Protein AF-A0A6P0TFK3-F1 (afdb_monomer_lite)

Sequence (124 aa):
MKTLRFWLKMAGIEALLVLALAAIAPIFINSNLPIIGLLIWLVIMGMVIGSGVYVVLRWRDAILARHLFITAFPDYETLTVVFFLDYSSNRVHKAIAHWQGVHTDPEFLALQMSPLEFLRGVQS

Secondary structure (DSSP, 8-state):
-HHHHHHHHHHHHHHHHHHHHHHHHHHHHTSS-HHHHHHHHHHHHHHHHHHHHHHHHHHHHHHHHHHHHHHH-GGGTT--HHHHTTS-HHHHHHHHHHHHHHTT-HHHHHTT--HHHHHHHTT-

pLDDT: mean 87.89, std 8.76, range [42.12, 95.75]

Radius of gyration: 21.88 Å; chains: 1; bounding box: 50×25×59 Å

Foldseek 3Di:
DVVVVVVVVVVVVLVVLLVVLLVCLVVQCPDPRVVVSVVSVVVSVCSVVVVVVVVVVLLVQLVLLLVLQCVLPVVVVVDDSVVSSVPGSVLSVVLSVVCVVPVPPPVVVVVVADSVNSSVVVVD

Structure (mmCIF, N/CA/C/O backbone):
data_AF-A0A6P0TFK3-F1
#
_entry.id   AF-A0A6P0TFK3-F1
#
loop_
_atom_site.group_PDB
_atom_site.id
_atom_site.type_symbol
_atom_site.label_atom_id
_atom_site.label_alt_id
_atom_site.label_comp_id
_atom_site.label_asym_id
_atom_site.label_entity_id
_atom_site.label_seq_id
_atom_site.pdbx_PDB_ins_code
_atom_site.Cartn_x
_atom_site.Cartn_y
_atom_site.Cartn_z
_atom_site.occupancy
_atom_site.B_iso_or_equiv
_atom_site.auth_seq_id
_atom_site.auth_comp_id
_atom_site.auth_asym_id
_atom_site.auth_atom_id
_atom_site.pdbx_PDB_model_num
ATOM 1 N N . MET A 1 1 ? -13.884 0.537 -2.374 1.00 55.16 1 MET A N 1
ATOM 2 C CA . MET A 1 1 ? -13.769 0.373 -3.851 1.00 55.16 1 MET A CA 1
ATOM 3 C C . MET A 1 1 ? -12.895 1.422 -4.545 1.00 55.16 1 MET A C 1
ATOM 5 O O . MET A 1 1 ? -12.296 1.074 -5.556 1.00 55.16 1 MET A O 1
ATOM 9 N N . LYS A 1 2 ? -12.802 2.678 -4.068 1.00 65.50 2 LYS A N 1
ATOM 10 C CA . LYS A 1 2 ? -11.944 3.710 -4.697 1.00 65.50 2 LYS A CA 1
ATOM 11 C C . LYS A 1 2 ? -10.453 3.327 -4.677 1.00 65.50 2 LYS A C 1
ATOM 13 O O . LYS A 1 2 ? -9.772 3.468 -5.684 1.00 65.50 2 LYS A O 1
ATOM 18 N N . THR A 1 3 ? -10.014 2.722 -3.582 1.00 71.56 3 THR A N 1
ATOM 19 C CA . THR A 1 3 ? -8.645 2.258 -3.328 1.00 71.56 3 THR A CA 1
ATOM 20 C C . THR A 1 3 ? -8.187 1.187 -4.298 1.00 71.56 3 THR A C 1
ATOM 22 O O . THR A 1 3 ? -7.231 1.396 -5.029 1.00 71.56 3 THR A O 1
ATOM 25 N N . LEU A 1 4 ? -8.909 0.068 -4.391 1.00 74.00 4 LEU A N 1
ATOM 26 C CA . LEU A 1 4 ? -8.553 -1.013 -5.313 1.00 74.00 4 LEU A CA 1
ATOM 27 C C . LEU A 1 4 ? -8.432 -0.510 -6.761 1.00 74.00 4 LEU A C 1
ATOM 29 O O . LEU A 1 4 ? -7.506 -0.884 -7.470 1.00 74.00 4 LEU A O 1
ATOM 33 N N . ARG A 1 5 ? -9.323 0.398 -7.185 1.00 81.69 5 ARG A N 1
ATOM 34 C CA . ARG A 1 5 ? -9.240 1.033 -8.510 1.00 81.69 5 ARG A CA 1
ATOM 35 C C . ARG A 1 5 ? -7.999 1.913 -8.663 1.00 81.69 5 ARG A C 1
ATOM 37 O O . ARG A 1 5 ? -7.432 1.936 -9.747 1.00 81.69 5 ARG A O 1
ATOM 44 N N . PHE A 1 6 ? -7.590 2.638 -7.623 1.00 82.25 6 PHE A N 1
ATOM 45 C CA . PHE A 1 6 ? -6.356 3.428 -7.636 1.00 82.25 6 PHE A CA 1
ATOM 46 C C . PHE A 1 6 ? -5.123 2.529 -7.795 1.00 82.25 6 PHE A C 1
ATOM 48 O O . PHE A 1 6 ? -4.322 2.753 -8.697 1.00 82.25 6 PHE A O 1
ATOM 55 N N . TRP A 1 7 ? -5.032 1.459 -7.005 1.00 80.19 7 TRP A N 1
ATOM 56 C CA . TRP A 1 7 ? -3.937 0.489 -7.090 1.00 80.19 7 TRP A CA 1
ATOM 57 C C . TRP A 1 7 ? -3.874 -0.212 -8.450 1.00 80.19 7 TRP A C 1
ATOM 59 O O . TRP A 1 7 ? -2.803 -0.296 -9.042 1.00 80.19 7 TRP A O 1
ATOM 69 N N . LEU A 1 8 ? -5.020 -0.632 -8.997 1.00 84.31 8 LEU A N 1
ATOM 70 C CA . LEU A 1 8 ? -5.087 -1.225 -10.337 1.00 84.31 8 LEU A CA 1
ATOM 71 C C . LEU A 1 8 ? -4.664 -0.241 -11.436 1.00 84.31 8 LEU A C 1
ATOM 73 O O . LEU A 1 8 ? -3.979 -0.636 -12.374 1.00 84.31 8 LEU A O 1
ATOM 77 N N . LYS A 1 9 ? -5.039 1.040 -11.324 1.00 87.62 9 LYS A N 1
ATOM 78 C CA . LYS A 1 9 ? -4.595 2.076 -12.269 1.00 87.62 9 LYS A CA 1
ATOM 79 C C . LYS A 1 9 ? -3.085 2.282 -12.209 1.00 87.62 9 LYS A C 1
ATOM 81 O O . LYS A 1 9 ? -2.456 2.334 -13.258 1.00 87.62 9 LYS A O 1
ATOM 86 N N . MET A 1 10 ? -2.515 2.367 -11.007 1.00 86.25 10 MET A N 1
ATOM 87 C CA . MET A 1 10 ? -1.067 2.509 -10.831 1.00 86.25 10 MET A CA 1
ATOM 88 C C . MET A 1 10 ? -0.312 1.308 -11.406 1.00 86.25 10 MET A C 1
ATOM 90 O O . MET A 1 10 ? 0.611 1.504 -12.190 1.00 86.25 10 MET A O 1
ATOM 94 N N . ALA A 1 11 ? -0.765 0.085 -11.115 1.00 85.81 11 ALA A N 1
ATOM 95 C CA . ALA A 1 11 ? -0.187 -1.131 -11.685 1.00 85.81 11 ALA A CA 1
ATOM 96 C C . ALA A 1 11 ? -0.291 -1.162 -13.222 1.00 85.81 11 ALA A C 1
ATOM 98 O O . ALA A 1 11 ? 0.653 -1.557 -13.900 1.00 85.81 11 ALA A O 1
ATOM 99 N N . GLY A 1 12 ? -1.414 -0.705 -13.788 1.00 90.88 12 GLY A N 1
ATOM 100 C CA . GLY A 1 12 ? -1.590 -0.605 -15.239 1.00 90.88 12 GLY A CA 1
ATOM 101 C C . GLY A 1 12 ? -0.640 0.401 -15.897 1.00 90.88 12 GLY A C 1
ATOM 102 O O . GLY A 1 12 ? -0.070 0.108 -16.946 1.00 90.88 12 GLY A O 1
ATOM 103 N N . ILE A 1 13 ? -0.435 1.565 -15.273 1.00 92.00 13 ILE A N 1
ATOM 104 C CA . ILE A 1 13 ? 0.522 2.580 -15.743 1.00 92.00 13 ILE A CA 1
ATOM 105 C C . ILE A 1 13 ? 1.951 2.034 -15.679 1.00 92.00 13 ILE A C 1
ATOM 107 O O . ILE A 1 13 ? 2.703 2.172 -16.642 1.00 92.00 13 ILE A O 1
ATOM 111 N N . GLU A 1 14 ? 2.314 1.388 -14.572 1.00 90.62 14 GLU A N 1
ATOM 112 C CA . GLU A 1 14 ? 3.631 0.779 -14.398 1.00 90.62 14 GLU A CA 1
ATOM 113 C C . GLU A 1 14 ? 3.894 -0.308 -15.448 1.00 90.62 14 GLU A C 1
ATOM 115 O O . GLU A 1 14 ? 4.936 -0.290 -16.102 1.00 90.62 14 GLU A O 1
ATOM 120 N N . ALA A 1 15 ? 2.926 -1.197 -15.686 1.00 91.75 15 ALA A N 1
ATOM 121 C CA . ALA A 1 15 ? 3.032 -2.231 -16.711 1.00 91.75 15 ALA A CA 1
ATOM 122 C C . ALA A 1 15 ? 3.218 -1.635 -18.115 1.00 91.75 15 ALA A C 1
ATOM 124 O O . ALA A 1 15 ? 4.060 -2.105 -18.878 1.00 91.75 15 ALA A O 1
ATOM 125 N N . LEU A 1 16 ? 2.477 -0.574 -18.450 1.00 95.38 16 LEU A N 1
ATOM 126 C CA . LEU A 1 16 ? 2.606 0.106 -19.740 1.00 95.38 16 LEU A CA 1
ATOM 127 C C . LEU A 1 16 ? 3.991 0.749 -19.907 1.00 95.38 16 LEU A C 1
ATOM 129 O O . LEU A 1 16 ? 4.589 0.631 -20.976 1.00 95.38 16 LEU A O 1
ATOM 133 N N . LEU A 1 17 ? 4.526 1.374 -18.854 1.00 93.62 17 LEU A N 1
ATOM 134 C CA . LEU A 1 17 ? 5.879 1.938 -18.854 1.00 93.62 17 LEU A CA 1
ATOM 135 C C . LEU A 1 17 ? 6.948 0.856 -19.031 1.00 93.62 17 LEU A C 1
ATOM 137 O O . LEU A 1 17 ? 7.841 1.015 -19.861 1.00 93.62 17 LEU A O 1
ATOM 141 N N . VAL A 1 18 ? 6.837 -0.256 -18.301 1.00 93.94 18 VAL A N 1
ATOM 142 C CA . VAL A 1 18 ? 7.761 -1.393 -18.423 1.00 93.94 18 VAL A CA 1
ATOM 143 C C . VAL A 1 18 ? 7.742 -1.960 -19.843 1.00 93.94 18 VAL A C 1
ATOM 145 O O . VAL A 1 18 ? 8.804 -2.179 -20.420 1.00 93.94 18 VAL A O 1
ATOM 148 N N . LEU A 1 19 ? 6.559 -2.143 -20.437 1.00 94.31 19 LEU A N 1
ATOM 149 C CA . LEU A 1 19 ? 6.425 -2.633 -21.812 1.00 94.31 19 LEU A CA 1
ATOM 150 C C . LEU A 1 19 ? 7.029 -1.662 -22.834 1.00 94.31 19 LEU A C 1
ATOM 152 O O . LEU A 1 19 ? 7.741 -2.096 -23.738 1.00 94.31 19 LEU A O 1
ATOM 156 N N . ALA A 1 20 ? 6.790 -0.357 -22.682 1.00 93.69 20 ALA A N 1
ATOM 157 C CA . ALA A 1 20 ? 7.354 0.658 -23.569 1.00 93.69 20 ALA A CA 1
ATOM 158 C C . ALA A 1 20 ? 8.890 0.688 -23.497 1.00 93.69 20 ALA A C 1
ATOM 160 O O . ALA A 1 20 ? 9.563 0.698 -24.527 1.00 93.69 20 ALA A O 1
ATOM 161 N N . LEU A 1 21 ? 9.454 0.642 -22.287 1.00 92.19 21 LEU A N 1
ATOM 162 C CA . LEU A 1 21 ? 10.901 0.589 -22.079 1.00 92.19 21 LEU A CA 1
ATOM 163 C C . LEU A 1 21 ? 11.507 -0.702 -22.644 1.00 92.19 21 LEU A C 1
ATOM 165 O O . LEU A 1 21 ? 12.516 -0.650 -23.347 1.00 92.19 21 LEU A O 1
ATOM 169 N N . ALA A 1 22 ? 10.866 -1.847 -22.398 1.00 92.88 22 ALA A N 1
ATOM 170 C CA . ALA A 1 22 ? 11.311 -3.141 -22.907 1.00 92.88 22 ALA A CA 1
ATOM 171 C C . ALA A 1 22 ? 11.277 -3.211 -24.442 1.00 92.88 22 ALA A C 1
ATOM 173 O O . ALA A 1 22 ? 12.131 -3.864 -25.035 1.00 92.88 22 ALA A O 1
ATOM 174 N N . ALA A 1 23 ? 10.338 -2.518 -25.095 1.00 93.94 23 ALA A N 1
ATOM 175 C CA . ALA A 1 23 ? 10.262 -2.454 -26.553 1.00 93.94 23 ALA A CA 1
ATOM 176 C C . ALA A 1 23 ? 11.417 -1.650 -27.177 1.00 93.94 23 ALA A C 1
ATOM 178 O O . ALA A 1 23 ? 11.88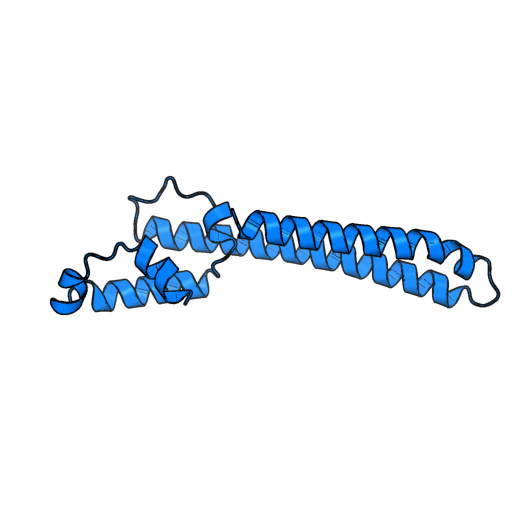6 -1.983 -28.264 1.00 93.94 23 ALA A O 1
ATOM 179 N N . ILE A 1 24 ? 11.892 -0.602 -26.496 1.00 92.88 24 ILE A N 1
ATOM 180 C CA . ILE A 1 24 ? 12.945 0.286 -27.009 1.00 92.88 24 ILE A CA 1
ATOM 181 C C . ILE A 1 24 ? 14.348 -0.221 -26.619 1.00 92.88 24 ILE A 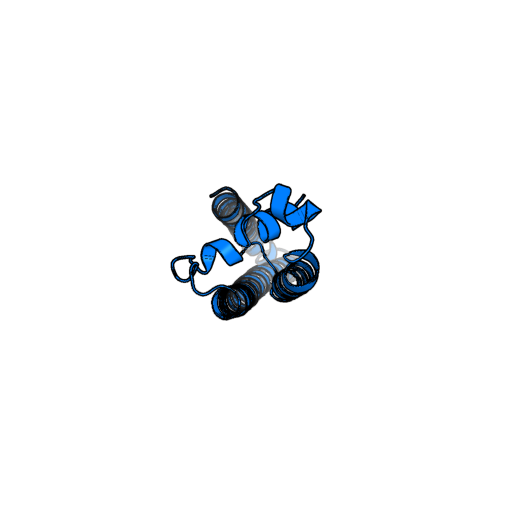C 1
ATOM 183 O O . ILE A 1 24 ? 15.310 -0.001 -27.356 1.00 92.88 24 ILE A O 1
ATOM 187 N N . ALA A 1 25 ? 14.490 -0.948 -25.503 1.00 90.62 25 ALA A N 1
ATOM 188 C CA . ALA A 1 25 ? 15.783 -1.440 -25.016 1.00 90.62 25 ALA A CA 1
ATOM 189 C C . ALA A 1 25 ? 16.626 -2.202 -26.071 1.00 90.62 25 ALA A C 1
ATOM 191 O O . ALA A 1 25 ? 17.819 -1.904 -26.180 1.00 90.62 25 ALA A O 1
ATOM 192 N N . PRO A 1 26 ? 16.067 -3.113 -26.900 1.00 91.31 26 PRO A N 1
ATOM 193 C CA . PRO A 1 26 ? 16.831 -3.833 -27.923 1.00 91.31 26 PRO A CA 1
ATOM 194 C C . PRO A 1 26 ? 17.440 -2.927 -28.998 1.00 91.31 26 PRO A C 1
ATOM 196 O O . PRO A 1 26 ? 18.522 -3.227 -29.502 1.00 91.31 26 PRO A O 1
ATOM 199 N N . ILE A 1 27 ? 16.780 -1.807 -29.325 1.00 92.38 27 ILE A N 1
ATOM 200 C CA . ILE A 1 27 ? 17.282 -0.825 -30.298 1.00 92.38 27 ILE A CA 1
ATOM 201 C C . ILE A 1 27 ? 18.616 -0.265 -29.807 1.00 92.38 27 ILE A C 1
ATOM 203 O O . ILE A 1 27 ? 19.569 -0.177 -30.575 1.00 92.38 27 ILE A O 1
ATOM 207 N N . PHE A 1 28 ? 18.708 0.056 -28.514 1.00 90.38 28 PHE A N 1
ATOM 208 C CA . PHE A 1 28 ? 19.933 0.584 -27.926 1.00 90.38 28 PHE A CA 1
ATOM 209 C C . PHE A 1 28 ? 21.010 -0.485 -27.735 1.00 90.38 28 PHE A C 1
ATOM 211 O O . PHE A 1 28 ? 22.177 -0.188 -27.983 1.00 90.38 28 PHE A O 1
ATOM 218 N N . ILE A 1 29 ? 20.644 -1.719 -27.365 1.00 88.25 29 ILE A N 1
ATOM 219 C CA . ILE A 1 29 ? 21.602 -2.833 -27.220 1.00 88.25 29 ILE A CA 1
ATOM 220 C C . ILE A 1 29 ? 22.337 -3.115 -28.535 1.00 88.25 29 ILE A C 1
ATOM 222 O O . ILE A 1 29 ? 23.543 -3.342 -28.518 1.00 88.25 29 ILE A O 1
ATOM 226 N N . ASN A 1 30 ? 21.633 -3.045 -29.665 1.00 91.19 30 ASN A N 1
ATOM 227 C CA . ASN A 1 30 ? 22.207 -3.287 -30.991 1.00 91.19 30 ASN A CA 1
ATOM 228 C C . ASN A 1 30 ? 22.752 -2.013 -31.665 1.00 91.19 30 ASN A C 1
ATOM 230 O O . ASN A 1 30 ? 23.044 -2.025 -32.859 1.00 91.19 30 ASN A O 1
ATOM 234 N N . SER A 1 31 ? 22.861 -0.904 -30.927 1.00 89.31 31 SER A N 1
ATOM 235 C CA . SER A 1 31 ? 23.356 0.379 -31.438 1.00 89.31 31 SER A CA 1
ATOM 236 C C . SER A 1 31 ? 24.797 0.659 -31.002 1.00 89.31 31 SER A C 1
ATOM 238 O O . SER A 1 31 ? 25.400 -0.096 -30.244 1.00 89.31 31 SER A O 1
ATOM 240 N N . ASN A 1 32 ? 25.323 1.821 -31.398 1.00 90.12 32 ASN A N 1
ATOM 241 C CA . ASN A 1 32 ? 26.609 2.339 -30.918 1.00 90.12 32 ASN A CA 1
ATOM 242 C C . ASN A 1 32 ? 26.609 2.711 -29.419 1.00 90.12 32 ASN A C 1
ATOM 244 O O . ASN A 1 32 ? 27.646 3.103 -28.889 1.00 90.12 32 ASN A O 1
ATOM 248 N N . LEU A 1 33 ? 25.464 2.616 -28.730 1.00 91.50 33 LEU A N 1
ATOM 249 C CA . LEU A 1 33 ? 25.296 2.958 -27.314 1.00 91.50 33 LEU A CA 1
ATOM 250 C C . LEU A 1 33 ? 24.648 1.800 -26.516 1.00 91.50 33 LEU A C 1
ATOM 252 O O . LEU A 1 33 ? 23.591 1.988 -25.905 1.00 91.50 33 LEU A O 1
ATOM 256 N N . PRO A 1 34 ? 25.281 0.611 -26.448 1.00 91.12 34 PRO A N 1
ATOM 257 C CA . PRO A 1 34 ? 24.712 -0.568 -25.781 1.00 91.12 34 PRO A CA 1
ATOM 258 C C . PRO A 1 34 ? 24.497 -0.369 -24.274 1.00 91.12 34 PRO A C 1
ATOM 260 O O . PRO A 1 34 ? 23.590 -0.957 -23.683 1.00 91.12 34 PRO A O 1
ATOM 263 N N . ILE A 1 35 ? 25.288 0.515 -23.655 1.00 93.50 35 ILE A N 1
ATOM 264 C CA . ILE A 1 35 ? 25.180 0.875 -22.235 1.00 93.50 35 ILE A CA 1
ATOM 265 C C . ILE A 1 35 ? 23.791 1.449 -21.917 1.00 93.50 35 ILE A C 1
ATOM 267 O O . ILE A 1 35 ? 23.238 1.149 -20.864 1.00 93.50 35 ILE A O 1
ATOM 271 N N . ILE A 1 36 ? 23.186 2.218 -22.831 1.00 91.81 36 ILE A N 1
ATOM 272 C CA . ILE A 1 36 ? 21.836 2.770 -22.632 1.00 91.81 36 ILE A CA 1
ATOM 273 C C . ILE A 1 36 ? 20.807 1.639 -22.566 1.00 91.81 36 ILE A C 1
ATOM 275 O O . ILE A 1 36 ? 19.949 1.635 -21.686 1.00 91.81 36 ILE A O 1
ATOM 279 N N . GLY A 1 37 ? 20.927 0.641 -23.443 1.00 90.12 37 GLY A N 1
ATOM 280 C CA . GLY A 1 37 ? 20.067 -0.540 -23.426 1.00 90.12 37 GLY A CA 1
ATOM 281 C C . GLY A 1 37 ? 20.171 -1.324 -22.115 1.00 90.12 37 GLY A C 1
ATOM 282 O O . GLY A 1 37 ? 19.151 -1.709 -21.545 1.00 90.12 37 GLY A O 1
ATOM 283 N N . LEU A 1 38 ? 21.390 -1.493 -21.591 1.00 93.19 38 LEU A N 1
ATOM 284 C CA . LEU A 1 38 ? 21.625 -2.104 -20.279 1.00 93.19 38 LEU A CA 1
ATOM 285 C C . LEU A 1 38 ? 20.973 -1.292 -19.144 1.00 93.19 38 LEU A C 1
ATOM 287 O O . LEU A 1 38 ? 20.312 -1.865 -18.279 1.00 93.19 38 LEU A O 1
ATOM 291 N N . LEU A 1 39 ? 21.125 0.037 -19.151 1.00 95.00 39 LEU A N 1
ATOM 292 C CA . LEU A 1 39 ? 20.522 0.917 -18.144 1.00 95.00 39 LEU A CA 1
ATOM 293 C C . LEU A 1 39 ? 18.994 0.821 -18.143 1.00 95.00 39 LEU A C 1
ATOM 295 O O . LEU A 1 39 ? 18.394 0.772 -17.072 1.00 95.00 39 LEU A O 1
ATOM 299 N N . ILE A 1 40 ? 18.363 0.731 -19.318 1.00 93.06 40 ILE A N 1
ATOM 300 C CA . ILE A 1 40 ? 16.910 0.541 -19.423 1.00 93.06 40 ILE A CA 1
ATOM 301 C C . ILE A 1 40 ? 16.484 -0.765 -18.736 1.00 93.06 40 ILE A C 1
ATOM 303 O O . ILE A 1 40 ? 15.529 -0.761 -17.959 1.00 93.06 40 ILE A O 1
ATOM 307 N N . TRP A 1 41 ? 17.211 -1.865 -18.946 1.00 93.88 41 TRP A N 1
ATOM 308 C CA . TRP A 1 41 ? 16.928 -3.132 -18.261 1.00 93.88 41 TRP A CA 1
ATOM 309 C C . TRP A 1 41 ? 17.093 -3.047 -16.744 1.00 93.88 41 TRP A C 1
ATOM 311 O O . TRP A 1 41 ? 16.264 -3.591 -16.014 1.00 93.88 41 TRP A O 1
ATOM 321 N N . LEU A 1 42 ? 18.115 -2.337 -16.258 1.00 95.12 42 LEU A N 1
ATOM 322 C CA . LEU A 1 42 ? 18.297 -2.109 -14.823 1.00 95.12 42 LEU A CA 1
ATOM 323 C C . LEU A 1 42 ? 17.141 -1.299 -14.226 1.00 95.12 42 LEU A C 1
ATOM 325 O O . LEU A 1 42 ? 16.662 -1.634 -13.144 1.00 95.12 42 LEU A O 1
ATOM 329 N N . VAL A 1 43 ? 16.653 -0.279 -14.938 1.00 94.31 43 VAL A N 1
ATOM 330 C CA . VAL A 1 43 ? 15.479 0.503 -14.523 1.00 94.31 43 VAL A CA 1
ATOM 331 C C . VAL A 1 43 ? 14.232 -0.378 -14.471 1.00 94.31 43 VAL A C 1
ATOM 333 O O . VAL A 1 43 ? 13.539 -0.366 -13.457 1.00 94.31 43 VAL A O 1
ATOM 336 N N . ILE A 1 44 ? 13.976 -1.187 -15.505 1.00 93.44 44 ILE A N 1
ATOM 337 C CA . ILE A 1 44 ? 12.842 -2.126 -15.530 1.00 93.44 44 ILE A CA 1
ATOM 338 C C . ILE A 1 44 ? 12.900 -3.074 -14.326 1.00 93.44 44 ILE A C 1
ATOM 340 O O . ILE A 1 44 ? 11.913 -3.215 -13.605 1.00 93.44 44 ILE A O 1
ATOM 344 N N . MET A 1 45 ? 14.058 -3.691 -14.075 1.00 94.12 45 MET A N 1
ATOM 345 C CA . MET A 1 45 ? 14.239 -4.594 -12.934 1.00 94.12 45 MET A CA 1
ATOM 346 C C . MET A 1 45 ? 14.020 -3.873 -11.603 1.00 94.12 45 MET A C 1
ATOM 348 O O . MET A 1 45 ? 13.315 -4.385 -10.736 1.00 94.12 45 MET A O 1
ATOM 352 N N . GLY A 1 46 ? 14.567 -2.665 -11.454 1.00 94.31 46 GLY A N 1
ATOM 353 C CA . GLY A 1 46 ? 14.379 -1.840 -10.264 1.00 94.31 46 GLY A CA 1
ATOM 354 C C . GLY A 1 46 ? 12.912 -1.493 -10.005 1.00 94.31 46 GLY A C 1
ATOM 355 O O . GLY A 1 46 ? 12.461 -1.603 -8.866 1.00 94.31 46 GLY A O 1
ATOM 356 N N . MET A 1 47 ? 12.157 -1.136 -11.048 1.00 92.12 47 MET A N 1
ATOM 357 C CA . MET A 1 47 ? 10.721 -0.849 -10.947 1.00 92.12 47 MET A CA 1
ATOM 358 C C . MET A 1 47 ? 9.940 -2.083 -10.488 1.00 92.12 47 MET A C 1
ATOM 360 O O . MET A 1 47 ? 9.266 -2.031 -9.462 1.00 92.12 47 MET A O 1
ATOM 364 N N . VAL A 1 48 ? 10.116 -3.221 -11.170 1.00 91.19 48 VAL A N 1
ATOM 365 C CA . VAL A 1 48 ? 9.395 -4.465 -10.851 1.00 91.19 48 VAL A CA 1
ATOM 366 C C . VAL A 1 48 ? 9.701 -4.945 -9.429 1.00 91.19 48 VAL A C 1
ATOM 368 O O . VAL A 1 48 ? 8.785 -5.290 -8.681 1.00 91.19 48 VAL A O 1
ATOM 371 N N . ILE A 1 49 ? 10.977 -4.935 -9.027 1.00 93.44 49 ILE A N 1
ATOM 372 C CA . ILE A 1 49 ? 11.385 -5.330 -7.672 1.00 93.44 49 ILE A CA 1
ATOM 373 C C . ILE A 1 49 ? 10.820 -4.349 -6.641 1.00 93.44 49 ILE A C 1
ATOM 375 O O . ILE A 1 49 ? 10.237 -4.779 -5.645 1.00 93.44 49 ILE A O 1
ATOM 379 N N . GLY A 1 50 ? 10.963 -3.042 -6.873 1.00 91.06 50 GLY A N 1
ATOM 380 C CA . GLY A 1 50 ? 10.474 -2.009 -5.962 1.00 91.06 50 GLY A CA 1
ATOM 381 C C . GLY A 1 50 ? 8.965 -2.095 -5.743 1.00 91.06 50 GLY A C 1
ATOM 382 O O . GLY A 1 50 ? 8.504 -2.075 -4.601 1.00 91.06 50 GLY A O 1
ATOM 383 N N . SER A 1 51 ? 8.204 -2.270 -6.822 1.00 89.62 51 SER A N 1
ATOM 384 C CA . SER A 1 51 ? 6.750 -2.433 -6.784 1.00 89.62 51 SER A CA 1
ATOM 385 C C . SER A 1 51 ? 6.339 -3.715 -6.058 1.00 89.62 51 SER A C 1
ATOM 387 O O . SER A 1 51 ? 5.505 -3.673 -5.149 1.00 89.62 51 SER A O 1
ATOM 389 N N . GLY A 1 52 ? 7.002 -4.841 -6.343 1.00 89.50 52 GLY A N 1
ATOM 390 C CA . GLY A 1 52 ? 6.771 -6.102 -5.635 1.00 89.50 52 GLY A CA 1
ATOM 391 C C . GLY A 1 52 ? 7.017 -5.990 -4.126 1.00 89.50 52 GLY A C 1
ATOM 392 O O . GLY A 1 52 ? 6.156 -6.358 -3.323 1.00 89.50 52 GLY A O 1
ATOM 393 N N . VAL A 1 53 ? 8.158 -5.418 -3.725 1.00 93.44 53 VAL A N 1
ATOM 394 C CA . VAL A 1 53 ? 8.494 -5.181 -2.310 1.00 93.44 53 VAL A CA 1
ATOM 395 C C . VAL A 1 53 ? 7.464 -4.266 -1.652 1.00 93.44 53 VAL A C 1
ATOM 397 O O . VAL A 1 53 ? 7.001 -4.554 -0.547 1.00 93.44 53 VAL A O 1
ATOM 400 N N . TYR A 1 54 ? 7.061 -3.191 -2.328 1.00 90.31 54 TYR A N 1
ATOM 401 C CA . TYR A 1 54 ? 6.070 -2.254 -1.814 1.00 90.31 54 TYR A CA 1
ATOM 402 C C . TYR A 1 54 ? 4.715 -2.924 -1.556 1.00 90.31 54 TYR A C 1
ATOM 404 O O . TYR A 1 54 ? 4.153 -2.759 -0.471 1.00 90.31 54 TYR A O 1
ATOM 412 N N . VAL A 1 55 ? 4.218 -3.734 -2.497 1.00 89.50 55 VAL A N 1
ATOM 413 C CA . VAL A 1 55 ? 2.961 -4.483 -2.338 1.00 89.50 55 VAL A CA 1
ATOM 414 C C . VAL A 1 55 ? 3.036 -5.426 -1.139 1.00 89.50 55 VAL A C 1
ATOM 416 O O . VAL A 1 55 ? 2.124 -5.435 -0.312 1.00 89.50 55 VAL A O 1
ATOM 419 N N . VAL A 1 56 ? 4.134 -6.173 -0.992 1.00 93.00 56 VAL A N 1
ATOM 420 C CA . VAL A 1 56 ? 4.330 -7.099 0.136 1.00 93.00 56 VAL A CA 1
ATOM 421 C C . VAL A 1 56 ? 4.343 -6.354 1.471 1.00 93.00 56 VAL A C 1
ATOM 423 O O . VAL A 1 56 ? 3.635 -6.741 2.405 1.00 93.00 56 VAL A O 1
ATOM 426 N N . LEU A 1 57 ? 5.109 -5.264 1.571 1.00 93.38 57 LEU A N 1
ATOM 427 C CA . LEU A 1 57 ? 5.178 -4.453 2.788 1.00 93.38 57 LEU A CA 1
ATOM 428 C C . LEU A 1 57 ? 3.819 -3.848 3.133 1.00 93.38 57 LEU A C 1
ATOM 430 O O . LEU A 1 57 ? 3.417 -3.870 4.299 1.00 93.38 57 LEU A O 1
ATOM 434 N N . ARG A 1 58 ? 3.092 -3.353 2.128 1.00 91.25 58 ARG A N 1
ATOM 435 C CA . ARG A 1 58 ? 1.769 -2.767 2.328 1.00 91.25 58 ARG A CA 1
ATOM 436 C C . ARG A 1 58 ? 0.749 -3.805 2.776 1.00 91.25 58 ARG A C 1
ATOM 438 O O . ARG A 1 58 ? -0.046 -3.527 3.669 1.00 91.25 58 ARG A O 1
ATOM 445 N N . TRP A 1 59 ? 0.797 -5.002 2.202 1.00 93.81 59 TRP A N 1
ATOM 446 C CA . TRP A 1 59 ? -0.075 -6.101 2.596 1.00 93.81 59 TRP A CA 1
ATOM 447 C C . TRP A 1 59 ? 0.192 -6.540 4.037 1.00 93.81 59 TRP A C 1
ATOM 449 O O . TRP A 1 59 ? -0.741 -6.703 4.821 1.00 93.81 59 TRP A O 1
ATOM 459 N N . ARG A 1 60 ? 1.470 -6.655 4.422 1.0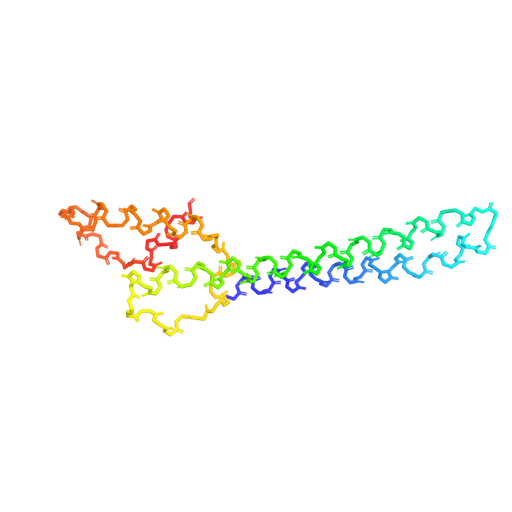0 95.75 60 ARG A N 1
ATOM 460 C CA . ARG A 1 60 ? 1.867 -6.968 5.800 1.00 95.75 60 ARG A CA 1
ATOM 461 C C . ARG A 1 60 ? 1.368 -5.912 6.788 1.00 95.75 60 ARG A C 1
ATOM 463 O O . ARG A 1 60 ? 0.822 -6.262 7.829 1.00 95.75 60 ARG A O 1
ATOM 470 N N . ASP A 1 61 ? 1.535 -4.634 6.459 1.00 94.88 61 ASP A N 1
ATOM 471 C CA . ASP A 1 61 ? 1.067 -3.519 7.288 1.00 94.88 61 ASP A CA 1
ATOM 472 C C . ASP A 1 61 ? -0.465 -3.519 7.436 1.00 94.88 61 ASP A C 1
ATOM 474 O O . ASP A 1 61 ? -0.973 -3.339 8.539 1.00 94.88 61 ASP A O 1
ATOM 478 N N . ALA A 1 62 ? -1.204 -3.832 6.367 1.00 94.19 62 ALA A N 1
ATOM 479 C CA . ALA A 1 62 ? -2.661 -3.964 6.406 1.00 94.19 62 ALA A CA 1
ATOM 480 C C . ALA A 1 62 ? -3.134 -5.147 7.271 1.00 94.19 62 ALA A C 1
ATOM 482 O O . ALA A 1 62 ? -4.131 -5.027 7.983 1.00 94.19 62 ALA A O 1
ATOM 483 N N . ILE A 1 63 ? -2.419 -6.280 7.252 1.00 95.25 63 ILE A N 1
ATOM 484 C CA . ILE A 1 63 ? -2.697 -7.417 8.147 1.00 95.25 63 ILE A CA 1
ATOM 485 C C . ILE A 1 63 ? -2.510 -6.998 9.608 1.00 95.25 63 ILE A C 1
ATOM 487 O O . ILE A 1 63 ? -3.379 -7.271 10.436 1.00 95.25 63 ILE A O 1
ATOM 491 N N . LEU A 1 64 ? -1.410 -6.308 9.921 1.00 95.62 64 LEU A N 1
ATOM 492 C CA . LEU A 1 64 ? -1.141 -5.808 11.271 1.00 95.62 64 LEU A CA 1
ATOM 493 C C . LEU A 1 64 ? -2.193 -4.786 11.712 1.00 95.62 64 LEU A C 1
ATOM 495 O O . LEU A 1 64 ? -2.723 -4.887 12.814 1.00 95.62 64 LEU A O 1
ATOM 499 N N . ALA A 1 65 ? -2.543 -3.841 10.840 1.00 94.50 65 ALA A N 1
ATOM 500 C CA . ALA A 1 65 ? -3.593 -2.857 11.072 1.00 94.50 65 ALA A CA 1
ATOM 501 C C . ALA A 1 65 ? -4.947 -3.523 11.366 1.00 94.50 65 ALA A C 1
ATOM 503 O O . ALA A 1 65 ? -5.603 -3.177 12.348 1.00 94.50 65 ALA A O 1
ATOM 504 N N . ARG A 1 66 ? -5.333 -4.528 10.568 1.00 95.19 66 ARG A N 1
ATOM 505 C CA . ARG A 1 66 ? -6.545 -5.324 10.801 1.00 95.19 66 ARG A CA 1
ATOM 506 C C . ARG A 1 66 ? -6.501 -6.014 12.158 1.00 95.19 66 ARG A C 1
ATOM 508 O O . ARG A 1 66 ? -7.478 -5.959 12.896 1.00 95.19 66 ARG A O 1
ATOM 515 N N . HIS A 1 67 ? -5.389 -6.676 12.468 1.00 95.56 67 HIS A N 1
ATOM 516 C CA . HIS A 1 67 ? -5.240 -7.399 13.724 1.00 95.56 67 HIS A CA 1
ATOM 517 C C . HIS A 1 67 ? -5.371 -6.456 14.925 1.00 95.56 67 HIS A C 1
ATOM 519 O O . HIS A 1 67 ? -6.161 -6.730 15.818 1.00 95.56 67 HIS A O 1
ATOM 525 N N . LEU A 1 68 ? -4.687 -5.306 14.907 1.00 94.88 68 LEU A N 1
ATOM 526 C CA . LEU A 1 68 ? -4.810 -4.285 15.952 1.00 94.88 68 LEU A CA 1
ATOM 527 C C . LEU A 1 68 ? -6.257 -3.811 16.129 1.00 94.88 68 LEU A C 1
ATOM 529 O O . LEU A 1 68 ? -6.728 -3.697 17.257 1.00 94.88 68 LEU A O 1
ATOM 533 N N . PHE A 1 69 ? -6.964 -3.558 15.025 1.00 94.50 69 PHE A N 1
ATOM 534 C CA . PHE A 1 69 ? -8.343 -3.076 15.072 1.00 94.50 69 PHE A CA 1
ATOM 535 C C . PHE A 1 69 ? -9.317 -4.121 15.620 1.00 94.50 69 PHE A C 1
ATOM 537 O O . PHE A 1 69 ? -10.108 -3.799 16.497 1.00 94.50 69 PHE A O 1
ATOM 544 N N . ILE A 1 70 ? -9.246 -5.368 15.148 1.00 94.38 70 ILE A N 1
ATOM 545 C CA . ILE A 1 70 ? -10.164 -6.437 15.576 1.00 94.38 70 ILE A CA 1
ATOM 546 C C . ILE A 1 70 ? -9.907 -6.839 17.028 1.00 94.38 70 ILE A C 1
ATOM 548 O O . ILE A 1 70 ? -10.854 -7.098 17.760 1.00 94.38 70 ILE A O 1
ATOM 552 N N . THR A 1 71 ? -8.650 -6.841 17.476 1.00 94.69 71 THR A N 1
ATOM 553 C CA . THR A 1 71 ? -8.329 -7.111 18.884 1.00 94.69 71 THR A CA 1
ATOM 554 C C . THR A 1 71 ? -8.935 -6.056 19.815 1.00 94.69 71 THR A C 1
ATOM 556 O O . THR A 1 71 ? -9.358 -6.392 20.916 1.00 94.69 71 THR A O 1
ATOM 559 N N . ALA A 1 72 ? -9.007 -4.791 19.385 1.00 92.31 72 ALA A N 1
ATOM 560 C CA . ALA A 1 72 ? -9.659 -3.729 20.153 1.00 92.31 72 ALA A CA 1
ATOM 561 C C . ALA A 1 72 ? -11.193 -3.728 20.005 1.00 92.31 72 ALA A C 1
ATOM 563 O O . ALA A 1 72 ? -11.895 -3.384 20.953 1.00 92.31 72 ALA A O 1
ATOM 564 N N . PHE A 1 73 ? -11.708 -4.105 18.831 1.00 93.12 73 PHE A N 1
ATOM 565 C CA . PHE A 1 73 ? -13.131 -4.078 18.488 1.00 93.12 73 PHE A CA 1
ATOM 566 C C . PHE A 1 73 ? -13.546 -5.387 17.782 1.00 93.12 73 PHE A C 1
ATOM 568 O O . PHE A 1 73 ? -13.599 -5.436 16.546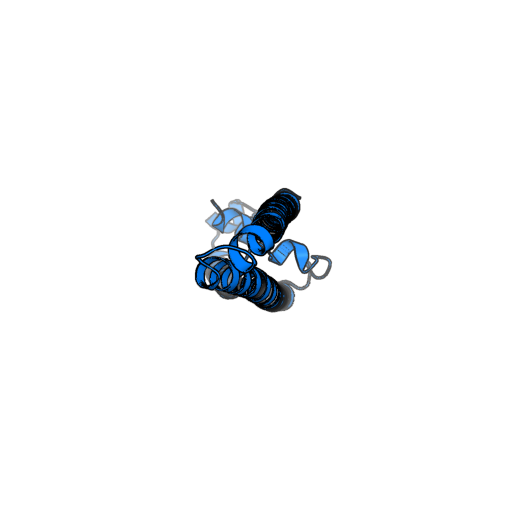 1.00 93.12 73 PHE A O 1
ATOM 575 N N . PRO A 1 74 ? -13.845 -6.457 18.542 1.00 91.25 74 PRO A N 1
ATOM 576 C CA . PRO A 1 74 ? -14.092 -7.788 17.981 1.00 91.25 74 PRO A CA 1
ATOM 577 C C . PRO A 1 74 ? -15.343 -7.860 17.094 1.00 91.25 74 PRO A C 1
ATOM 579 O O . PRO A 1 74 ? -15.373 -8.654 16.156 1.00 91.25 74 PRO A O 1
ATOM 582 N N . ASP A 1 75 ? -16.323 -6.972 17.293 1.00 91.69 75 ASP A N 1
ATOM 583 C CA . ASP A 1 75 ? -17.557 -6.900 16.488 1.00 91.69 75 ASP A CA 1
ATOM 584 C C . ASP A 1 75 ? -17.301 -6.679 14.982 1.00 91.69 75 ASP A C 1
ATOM 586 O O . ASP A 1 75 ? -18.163 -6.935 14.140 1.00 91.69 75 ASP A O 1
ATOM 590 N N . TYR A 1 76 ? -16.098 -6.226 14.617 1.00 91.75 76 TYR A N 1
ATOM 591 C CA . TYR A 1 76 ? -15.694 -5.936 13.242 1.00 91.75 76 TYR A CA 1
ATOM 592 C C . TYR A 1 76 ? -14.847 -7.042 12.594 1.00 91.75 76 TYR A C 1
ATOM 594 O O . TYR A 1 76 ? -14.164 -6.790 11.597 1.00 91.75 76 TYR A O 1
ATOM 602 N N . GLU A 1 77 ? -14.880 -8.273 13.112 1.00 90.19 77 GLU A N 1
ATOM 603 C CA . GLU A 1 77 ? -14.079 -9.391 12.590 1.00 90.19 77 GLU A CA 1
ATOM 604 C C . GLU A 1 77 ? -14.291 -9.645 11.083 1.00 90.19 77 GLU A C 1
ATOM 606 O O . GLU A 1 77 ? -13.357 -9.999 10.354 1.00 90.19 77 GLU A O 1
ATOM 611 N N . THR A 1 78 ? -15.502 -9.380 10.588 1.00 91.56 78 THR A N 1
ATOM 612 C CA . THR A 1 78 ? -15.889 -9.546 9.177 1.00 91.56 78 THR A CA 1
ATOM 613 C C . THR A 1 78 ? -15.165 -8.595 8.214 1.00 91.56 78 THR A C 1
ATOM 615 O O . THR A 1 78 ? -15.179 -8.821 7.000 1.00 91.56 78 THR A O 1
ATOM 618 N N . LEU A 1 79 ? -14.492 -7.546 8.710 1.00 90.50 79 LEU A N 1
ATOM 619 C CA . LEU A 1 79 ? -13.719 -6.634 7.870 1.00 90.50 79 LEU A CA 1
ATOM 620 C C . LEU A 1 79 ? -12.518 -7.349 7.245 1.00 90.50 79 LEU A C 1
ATOM 622 O O . LEU A 1 79 ? -11.693 -7.967 7.919 1.00 90.50 79 LEU A O 1
ATOM 626 N N . THR A 1 80 ? -12.380 -7.219 5.929 1.00 91.06 80 THR A N 1
ATOM 627 C CA . THR A 1 80 ? -11.287 -7.841 5.176 1.00 91.06 80 THR A CA 1
ATOM 628 C C . THR A 1 80 ? -10.000 -7.024 5.265 1.00 91.06 80 THR A C 1
ATOM 630 O O . THR A 1 80 ? -10.027 -5.807 5.437 1.00 91.06 80 THR A O 1
ATOM 633 N N . VAL A 1 81 ? -8.849 -7.673 5.061 1.00 90.44 81 VAL A N 1
ATOM 634 C CA . VAL A 1 81 ? -7.533 -6.998 4.980 1.00 90.44 81 VAL A CA 1
ATOM 635 C C . VAL A 1 81 ? -7.525 -5.896 3.915 1.00 90.44 81 VAL A C 1
ATOM 637 O O . VAL A 1 81 ? -6.882 -4.867 4.092 1.00 90.44 81 VAL A O 1
ATOM 640 N N . VAL A 1 82 ? -8.303 -6.066 2.841 1.00 88.88 82 VAL A N 1
ATOM 641 C CA . VAL A 1 82 ? -8.430 -5.089 1.751 1.00 88.88 82 VAL A CA 1
ATOM 642 C C . VAL A 1 82 ? -8.941 -3.735 2.248 1.00 88.88 82 VAL A C 1
ATOM 644 O O . VAL A 1 82 ? -8.512 -2.704 1.737 1.00 88.88 82 VAL A O 1
ATOM 647 N N . PHE A 1 83 ? -9.814 -3.712 3.262 1.00 88.00 83 PHE A N 1
ATOM 648 C CA . PHE A 1 83 ? -10.257 -2.464 3.892 1.00 88.00 83 PHE A CA 1
ATOM 649 C C . PHE A 1 83 ? -9.092 -1.717 4.558 1.00 88.00 83 PHE A C 1
ATOM 651 O O . PHE A 1 83 ? -9.029 -0.492 4.517 1.00 88.00 83 PHE A O 1
ATOM 658 N N . PHE A 1 84 ? -8.136 -2.460 5.117 1.00 90.69 84 PHE A N 1
ATOM 659 C CA . PHE A 1 84 ? -6.983 -1.914 5.824 1.00 90.69 84 PHE A CA 1
ATOM 660 C C . PHE A 1 84 ? -5.821 -1.512 4.910 1.00 90.69 84 PHE A C 1
ATOM 662 O O . PHE A 1 84 ? -4.871 -0.902 5.387 1.00 90.69 84 PHE A O 1
ATOM 669 N N . LEU A 1 85 ? -5.906 -1.748 3.595 1.00 88.69 85 LEU A N 1
ATOM 670 C CA . LEU A 1 85 ? -4.870 -1.339 2.634 1.00 88.69 85 LEU A CA 1
ATOM 671 C C . LEU A 1 85 ? -4.670 0.177 2.533 1.00 88.69 85 LEU A C 1
ATOM 673 O O . LEU A 1 85 ? -3.670 0.611 1.963 1.00 88.69 85 LEU A O 1
ATOM 677 N N . ASP A 1 86 ? -5.583 0.986 3.068 1.00 84.81 86 ASP A N 1
ATOM 678 C CA . ASP A 1 86 ? -5.437 2.445 3.146 1.00 84.81 86 ASP A CA 1
ATOM 679 C C . ASP A 1 86 ? -4.885 2.936 4.480 1.00 84.81 86 ASP A C 1
ATOM 681 O O . ASP A 1 86 ? -4.343 4.040 4.556 1.00 84.81 86 ASP A O 1
ATOM 685 N N . TYR A 1 87 ? -4.942 2.115 5.522 1.00 87.19 87 TYR A N 1
ATOM 686 C CA . TYR A 1 87 ? -4.540 2.516 6.860 1.00 87.19 87 TYR A CA 1
ATOM 687 C C . TYR A 1 87 ? -3.164 1.945 7.178 1.00 87.19 87 TYR A C 1
ATOM 689 O O . TYR A 1 87 ? -2.889 0.777 6.928 1.00 87.19 87 TYR A O 1
ATOM 697 N N . SER A 1 88 ? -2.277 2.777 7.726 1.00 89.00 88 SER A N 1
ATOM 698 C CA . SER A 1 88 ? -1.061 2.247 8.338 1.00 89.00 88 SER A CA 1
ATOM 699 C C . SER A 1 88 ? -1.371 1.681 9.718 1.00 89.00 88 SER A C 1
ATOM 701 O O . SER A 1 88 ? -2.224 2.217 10.434 1.00 89.00 88 SER A O 1
ATOM 703 N N . SER A 1 89 ? -0.654 0.635 10.125 1.00 91.62 89 SER A N 1
ATOM 704 C CA . SER A 1 89 ? -0.787 0.054 11.470 1.00 91.62 89 SER A CA 1
ATOM 705 C C . SER A 1 89 ? -0.609 1.100 12.576 1.00 91.62 89 SER A C 1
ATOM 707 O O . SER A 1 89 ? -1.412 1.162 13.504 1.00 91.62 89 SER A O 1
ATOM 709 N N . ASN A 1 90 ? 0.371 1.999 12.434 1.00 91.62 90 ASN A N 1
ATOM 710 C CA . ASN A 1 90 ? 0.603 3.101 13.375 1.00 91.62 90 ASN A CA 1
ATOM 711 C C . ASN A 1 90 ? -0.603 4.050 13.473 1.00 91.62 90 ASN A C 1
ATOM 713 O O . ASN A 1 90 ? -0.968 4.508 14.554 1.00 91.62 90 ASN A O 1
ATOM 717 N N . ARG A 1 91 ? -1.257 4.341 12.346 1.00 88.88 91 ARG A N 1
ATOM 718 C CA . ARG A 1 91 ? -2.453 5.183 12.346 1.00 88.88 91 ARG A CA 1
ATOM 719 C C . ARG A 1 91 ? -3.620 4.492 13.043 1.00 88.88 91 ARG A C 1
ATOM 721 O O . ARG A 1 91 ? -4.295 5.137 13.838 1.00 88.88 91 ARG A O 1
ATOM 728 N N . VAL A 1 92 ? -3.839 3.207 12.770 1.00 91.94 92 VAL A N 1
ATOM 729 C CA . VAL A 1 92 ? -4.867 2.420 13.465 1.00 91.94 92 VAL A CA 1
ATOM 730 C C . VAL A 1 92 ? -4.600 2.406 14.967 1.00 91.94 92 VAL A C 1
ATOM 732 O O . VAL A 1 92 ? -5.504 2.684 15.744 1.00 91.94 92 VAL A O 1
ATOM 735 N N . HIS A 1 93 ? -3.352 2.180 15.373 1.00 92.62 93 HIS A N 1
ATOM 736 C CA . HIS A 1 93 ? -2.956 2.199 16.777 1.00 92.62 93 HIS A CA 1
ATOM 737 C C . HIS A 1 93 ? -3.275 3.542 17.456 1.00 92.62 93 HIS A C 1
ATOM 739 O O . HIS A 1 93 ? -3.915 3.568 18.505 1.00 92.62 93 HIS A O 1
ATOM 745 N N . LYS A 1 94 ? -2.907 4.667 16.828 1.00 89.62 94 LYS A N 1
ATOM 746 C CA . LYS A 1 94 ? -3.233 6.010 17.334 1.00 89.62 94 LYS A CA 1
ATOM 747 C C . LYS A 1 94 ? -4.738 6.264 17.402 1.00 89.62 94 LYS A C 1
ATOM 749 O O . LYS A 1 94 ? -5.202 6.859 18.369 1.00 89.62 94 LYS A O 1
ATOM 754 N N . ALA A 1 95 ? -5.491 5.819 16.397 1.00 89.56 95 ALA A N 1
ATOM 755 C CA . ALA A 1 95 ? -6.941 5.975 16.374 1.00 89.56 95 ALA A CA 1
ATOM 756 C C . ALA A 1 95 ? -7.608 5.184 17.509 1.00 89.56 95 ALA A C 1
ATOM 758 O O . ALA A 1 95 ? -8.477 5.722 18.185 1.00 89.56 95 ALA A O 1
ATOM 759 N N . ILE A 1 96 ? -7.159 3.952 17.769 1.00 91.50 96 ILE A N 1
ATOM 760 C CA . ILE A 1 96 ? -7.634 3.142 18.901 1.00 91.50 96 ILE A CA 1
ATOM 761 C C . ILE A 1 96 ? -7.322 3.840 20.228 1.00 91.50 96 ILE A C 1
ATOM 763 O O . ILE A 1 96 ? -8.213 3.983 21.059 1.00 91.50 96 ILE A O 1
ATOM 767 N N . ALA A 1 97 ? -6.086 4.309 20.418 1.00 90.06 97 ALA A N 1
ATOM 768 C CA . ALA A 1 97 ? -5.690 4.990 21.649 1.00 90.06 97 ALA A CA 1
ATOM 769 C C . ALA A 1 97 ? -6.512 6.267 21.889 1.00 90.06 97 ALA A C 1
ATOM 771 O O . ALA A 1 97 ? -6.956 6.521 23.006 1.00 90.06 97 ALA A O 1
ATOM 772 N N . HIS A 1 98 ? -6.757 7.053 20.835 1.00 88.00 98 HIS A N 1
ATOM 773 C CA . HIS A 1 98 ? -7.583 8.251 20.942 1.00 88.00 98 HIS A CA 1
ATOM 774 C C . HIS A 1 98 ? -9.031 7.898 21.274 1.00 88.00 98 HIS A C 1
ATOM 776 O O . HIS A 1 98 ? -9.578 8.451 22.220 1.00 88.00 98 HIS A O 1
ATOM 782 N N . TRP A 1 99 ? -9.613 6.927 20.564 1.00 88.25 99 TRP A N 1
ATOM 783 C CA . TRP A 1 99 ? -10.954 6.412 20.835 1.00 88.25 99 TRP A CA 1
ATOM 784 C C . TRP A 1 99 ? -11.114 5.991 22.298 1.00 88.25 99 TRP A C 1
ATOM 786 O O . TRP A 1 99 ? -12.044 6.419 22.973 1.00 88.25 99 TRP A O 1
ATOM 796 N N . GLN A 1 100 ? -10.171 5.208 22.821 1.00 87.50 100 GLN A N 1
ATOM 797 C CA . GLN A 1 100 ? -10.182 4.777 24.218 1.00 87.50 100 GLN A CA 1
ATOM 798 C C . GLN A 1 100 ? -10.132 5.955 25.202 1.00 87.50 100 GLN A C 1
ATOM 800 O O . GLN A 1 100 ? -10.718 5.858 26.274 1.00 87.50 100 GLN A O 1
ATOM 805 N N . GLY A 1 101 ? -9.507 7.075 24.833 1.00 85.38 101 GLY A N 1
ATOM 806 C CA . GLY A 1 101 ? -9.484 8.292 25.646 1.00 85.38 101 GLY A CA 1
ATOM 807 C C . GLY A 1 101 ? -10.763 9.134 25.586 1.00 85.38 101 GLY A C 1
ATOM 808 O O . GLY A 1 101 ? -11.093 9.772 26.579 1.00 85.38 101 GLY A O 1
ATOM 809 N N . VAL A 1 102 ? -11.483 9.141 24.457 1.00 85.62 10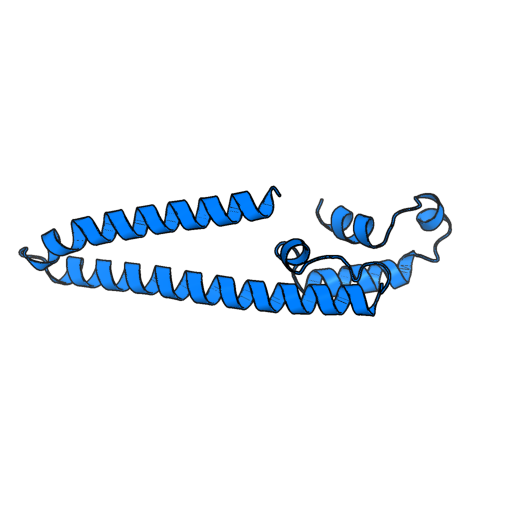2 VAL A N 1
ATOM 810 C CA . VAL A 1 102 ? -12.640 10.041 24.247 1.00 85.62 102 VAL A CA 1
ATOM 811 C C . VAL A 1 102 ? -14.002 9.352 24.294 1.00 85.62 102 VAL A C 1
ATOM 813 O O . VAL A 1 102 ? -15.006 10.021 24.491 1.00 85.62 102 VAL A O 1
ATOM 816 N N . HIS A 1 103 ? -14.079 8.025 24.155 1.00 80.19 103 HIS A N 1
ATOM 817 C CA . HIS A 1 103 ? -15.365 7.313 24.086 1.00 80.19 103 HIS A CA 1
ATOM 818 C C . HIS A 1 103 ? -16.209 7.389 25.371 1.00 80.19 103 HIS A C 1
ATOM 820 O O . HIS A 1 103 ? -17.385 7.041 25.344 1.00 80.19 103 HIS A O 1
ATOM 826 N N . THR A 1 104 ? -15.625 7.819 26.491 1.00 80.62 104 THR A N 1
ATOM 827 C CA . THR A 1 104 ? -16.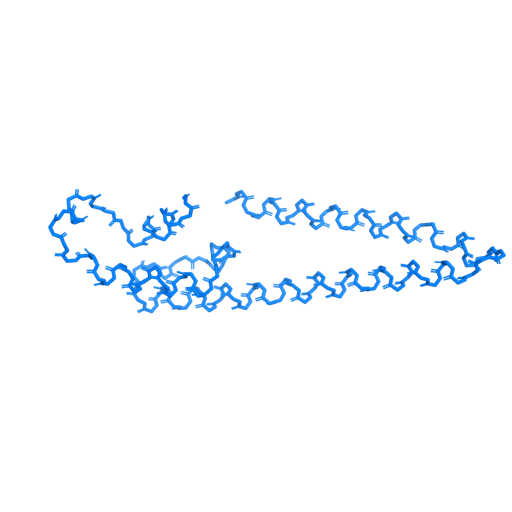329 8.051 27.762 1.00 80.62 104 THR A CA 1
ATOM 828 C C . THR A 1 104 ? -16.788 9.497 27.946 1.00 80.62 104 THR A C 1
ATOM 830 O O . THR A 1 104 ? -17.448 9.795 28.939 1.00 80.62 104 THR A O 1
ATOM 833 N N . ASP A 1 105 ? -16.425 10.401 27.034 1.00 83.19 105 ASP A N 1
ATOM 834 C CA . ASP A 1 105 ? -16.805 11.809 27.100 1.00 83.19 105 ASP A CA 1
ATOM 835 C C . ASP A 1 105 ? -18.297 11.979 26.734 1.00 83.19 105 ASP A C 1
ATOM 837 O O . ASP A 1 105 ? -18.719 11.509 25.669 1.00 83.19 105 ASP A O 1
ATOM 841 N N . PRO A 1 106 ? -19.117 12.636 27.581 1.00 77.81 106 PRO A N 1
ATOM 842 C CA . PRO A 1 106 ? -20.534 12.874 27.310 1.00 77.81 106 PRO A CA 1
ATOM 843 C C . PRO A 1 106 ? -20.805 13.569 25.969 1.00 77.81 106 PRO A C 1
ATOM 845 O O . PRO A 1 106 ? -21.795 13.252 25.306 1.00 77.81 106 PRO A O 1
ATOM 848 N N . GLU A 1 107 ? -19.935 14.493 25.551 1.00 78.62 107 GLU A N 1
ATOM 849 C CA . GLU A 1 107 ? -20.083 15.213 24.280 1.00 78.62 107 GLU A CA 1
ATOM 850 C C . GLU A 1 107 ? -19.786 14.303 23.086 1.00 78.62 107 GLU A C 1
ATOM 852 O O . GLU A 1 107 ? -20.455 14.363 22.053 1.00 78.62 107 GLU A O 1
ATOM 857 N N . PHE A 1 108 ? -18.817 13.402 23.241 1.00 76.69 108 PHE A N 1
ATOM 858 C CA . PHE A 1 108 ? -18.452 12.445 22.205 1.00 76.69 108 PHE A CA 1
ATOM 859 C C . PHE A 1 108 ? -19.498 11.333 22.059 1.00 76.69 108 PHE A C 1
ATOM 861 O O . PHE A 1 108 ? -19.821 10.916 20.947 1.00 76.69 108 PHE A O 1
ATOM 868 N N . LEU A 1 109 ? -20.100 10.897 23.168 1.00 74.38 109 LEU A N 1
ATOM 869 C CA . LEU A 1 109 ? -21.219 9.953 23.161 1.00 74.38 109 LEU A CA 1
ATOM 870 C C . LEU A 1 109 ? -22.448 10.519 22.434 1.00 74.38 109 LEU A C 1
ATOM 872 O O . LEU A 1 109 ? -23.159 9.771 21.760 1.00 74.38 109 LEU A O 1
ATOM 876 N N . ALA A 1 110 ? -22.671 11.836 22.504 1.00 75.50 110 ALA A N 1
ATOM 877 C CA . ALA A 1 110 ? -23.750 12.498 21.774 1.00 75.50 110 ALA A CA 1
ATOM 878 C C . ALA A 1 110 ? -23.580 12.418 20.244 1.00 75.50 110 ALA A C 1
ATOM 880 O O . ALA A 1 110 ? -24.577 12.428 19.522 1.00 75.50 110 ALA A O 1
ATOM 881 N N . LEU A 1 111 ? -22.343 12.280 19.745 1.00 79.00 111 LEU A N 1
ATOM 882 C CA . LEU A 1 111 ? -22.061 12.101 18.315 1.00 79.00 111 LEU A CA 1
ATOM 883 C C . LEU A 1 111 ? -22.424 10.699 17.801 1.00 79.00 111 LEU A C 1
ATOM 885 O O . LEU A 1 111 ? -22.490 10.519 16.588 1.00 79.00 111 LEU A O 1
ATOM 889 N N . GLN A 1 112 ? -22.643 9.718 18.692 1.00 80.06 112 GLN A N 1
ATOM 890 C CA . GLN A 1 112 ? -22.978 8.318 18.365 1.00 80.06 112 GLN A CA 1
ATOM 891 C C . GLN A 1 112 ? -22.079 7.690 17.286 1.00 80.06 112 GLN A C 1
ATOM 893 O O . GLN A 1 112 ? -22.498 6.805 16.540 1.00 80.06 112 GLN A O 1
ATOM 898 N N . MET A 1 113 ? -20.835 8.158 17.184 1.00 82.00 113 MET A N 1
ATOM 899 C CA . MET A 1 113 ? -19.902 7.685 16.171 1.00 82.00 113 MET A CA 1
ATOM 900 C C . MET A 1 113 ? -19.516 6.241 16.492 1.00 82.00 113 MET A C 1
ATOM 902 O O . MET A 1 113 ? -19.391 5.882 17.656 1.00 82.00 113 MET A O 1
ATOM 906 N N . SER A 1 114 ? -19.326 5.393 15.488 1.00 86.50 114 SER A N 1
ATOM 907 C CA . SER A 1 114 ? -18.768 4.050 15.681 1.00 86.50 114 SER A CA 1
ATOM 908 C C . SER A 1 114 ? -17.231 4.069 15.628 1.00 86.50 114 SER A C 1
ATOM 910 O O . SER A 1 114 ? -16.652 4.936 14.965 1.00 86.50 114 SER A O 1
ATOM 912 N N . PRO A 1 115 ? -16.525 3.083 16.222 1.00 85.25 115 PRO A N 1
ATOM 913 C CA . PRO A 1 115 ? -15.068 2.963 16.087 1.00 85.25 115 PRO A CA 1
ATOM 914 C C . PRO A 1 115 ? -14.590 2.949 14.626 1.00 85.25 115 PRO A C 1
ATOM 916 O O . PRO A 1 115 ? -13.521 3.465 14.288 1.00 85.25 115 PRO A O 1
ATOM 919 N N . LEU A 1 116 ? -15.401 2.370 13.734 1.00 87.62 116 LEU A N 1
ATOM 920 C CA . LEU A 1 116 ? -15.125 2.316 12.303 1.00 87.62 116 LEU A CA 1
ATOM 921 C C . LEU A 1 116 ? -15.264 3.689 11.634 1.00 87.62 116 LEU A C 1
ATOM 923 O O . LEU A 1 116 ? -14.442 4.051 10.790 1.00 87.62 116 LEU A O 1
ATOM 927 N N . GLU A 1 117 ? -16.295 4.450 11.992 1.00 85.62 117 GLU A N 1
ATOM 928 C CA . GLU A 1 117 ? -16.476 5.824 11.518 1.00 85.62 117 GLU A CA 1
ATOM 929 C C . GLU A 1 117 ? -15.398 6.742 12.061 1.00 85.62 117 GLU A C 1
ATOM 931 O O . GLU A 1 117 ? -14.895 7.565 11.309 1.00 85.62 117 GLU A O 1
ATOM 936 N N . PHE A 1 118 ? -14.959 6.541 13.299 1.00 85.31 118 PHE A N 1
ATOM 937 C CA . PHE A 1 118 ? -13.847 7.288 13.864 1.00 85.31 118 PHE A CA 1
ATOM 938 C C . PHE A 1 118 ? -12.547 7.043 13.090 1.00 85.31 118 PHE A C 1
ATOM 940 O O . PHE A 1 118 ? -11.867 7.985 12.682 1.00 85.31 118 PHE A O 1
ATOM 947 N N . LEU A 1 119 ? -12.233 5.781 12.774 1.00 85.44 119 LEU A N 1
ATOM 948 C CA . LEU A 1 119 ? -11.069 5.443 11.950 1.00 85.44 119 LEU A CA 1
ATOM 949 C C . LEU A 1 119 ? -11.124 6.107 10.557 1.00 85.44 119 LEU A C 1
ATOM 951 O O . LEU A 1 119 ? -10.090 6.547 10.033 1.00 85.44 119 LEU A O 1
ATOM 955 N N . ARG A 1 120 ? -12.328 6.204 9.974 1.00 84.06 120 ARG A N 1
ATOM 956 C CA . ARG A 1 120 ? -12.592 6.904 8.705 1.00 84.06 120 ARG A CA 1
ATOM 957 C C . ARG A 1 120 ? -12.571 8.428 8.847 1.00 84.06 120 ARG A C 1
ATOM 959 O O . ARG A 1 120 ? -12.111 9.088 7.928 1.00 84.06 120 ARG A O 1
ATOM 966 N N . GLY A 1 121 ? -13.030 8.987 9.961 1.00 71.62 121 GLY A N 1
ATOM 967 C CA . GLY A 1 121 ? -13.078 10.427 10.231 1.00 71.62 121 GLY A CA 1
ATOM 968 C C . GLY A 1 121 ? -11.689 11.022 10.436 1.00 71.62 121 GLY A C 1
ATOM 969 O O . GLY A 1 121 ? -11.394 12.090 9.927 1.00 71.62 121 GLY A O 1
ATOM 970 N N . VAL A 1 122 ? -10.761 10.259 11.018 1.00 60.34 122 VAL A N 1
ATOM 971 C CA . VAL A 1 122 ? -9.330 10.624 11.070 1.00 60.34 122 VAL A CA 1
ATOM 972 C C . VAL A 1 122 ? -8.677 10.619 9.662 1.00 60.34 122 VAL A C 1
ATOM 974 O O . VAL A 1 122 ? -7.471 10.805 9.520 1.00 60.34 122 VAL A O 1
ATOM 977 N N . GLN A 1 123 ? -9.427 10.318 8.589 1.00 51.75 123 GLN A N 1
ATOM 978 C CA . GLN A 1 123 ? -8.949 10.327 7.196 1.00 51.75 123 GLN A CA 1
ATOM 979 C C . GLN A 1 123 ? -9.166 11.660 6.481 1.00 51.75 123 GLN A C 1
ATOM 981 O O . GLN A 1 123 ? -8.527 11.851 5.446 1.00 51.75 123 GLN A O 1
ATOM 986 N N . SER A 1 124 ? -10.055 12.515 6.995 1.00 42.12 124 SER A N 1
ATOM 987 C CA . SER A 1 124 ? -10.292 13.882 6.511 1.00 42.12 124 SER A CA 1
ATOM 988 C C . SER A 1 124 ? -9.446 14.882 7.277 1.00 42.12 124 SER A C 1
ATOM 990 O O . SER A 1 124 ? -8.863 15.758 6.609 1.00 42.12 124 SER A O 1
#